Protein AF-A7VCR4-F1 (afdb_monomer)

Foldseek 3Di:
DVVVPDQWDADPVQFIHRPVPDPGGDNVVVVVVVVVCCVVVVHDPVVVCVVPDDDDDDKDKDFDPAQVCVCPPPVNVVVQVVVQVVCDPPDHDDWDFDPDDDPTGIIID

Structure (mmCIF, N/CA/C/O backbone):
data_AF-A7VCR4-F1
#
_entry.id   AF-A7VCR4-F1
#
loop_
_atom_site.group_PDB
_atom_site.id
_atom_site.type_symbol
_atom_site.label_atom_id
_atom_site.label_alt_id
_atom_site.label_comp_id
_atom_site.label_asym_id
_atom_site.label_entity_id
_atom_site.label_seq_id
_atom_site.pdbx_PDB_ins_code
_atom_site.Cartn_x
_atom_site.Cartn_y
_atom_site.Cartn_z
_atom_site.occupancy
_atom_site.B_iso_or_equiv
_atom_site.auth_seq_id
_atom_site.auth_comp_id
_atom_site.auth_asym_id
_atom_site.auth_atom_id
_atom_site.pdbx_PDB_model_num
ATOM 1 N N . MET A 1 1 ? -1.008 14.694 0.553 1.00 93.12 1 MET A N 1
ATOM 2 C CA . MET A 1 1 ? -2.037 14.969 1.586 1.00 93.12 1 MET A CA 1
ATOM 3 C C . MET A 1 1 ? -2.283 16.463 1.783 1.00 93.12 1 MET A C 1
ATOM 5 O O . MET A 1 1 ? -3.400 16.885 1.526 1.00 93.12 1 MET A O 1
ATOM 9 N N . VAL A 1 2 ? -1.268 17.260 2.155 1.00 93.69 2 VAL A N 1
ATOM 10 C CA . VAL A 1 2 ? -1.393 18.709 2.460 1.00 93.69 2 VAL A CA 1
ATOM 11 C C . VAL A 1 2 ? -2.112 19.506 1.368 1.00 93.69 2 VAL A C 1
ATOM 13 O O . VAL A 1 2 ? -3.109 20.156 1.659 1.00 93.69 2 VAL A O 1
ATOM 16 N N . LYS A 1 3 ? -1.674 19.382 0.106 1.00 96.19 3 LYS A N 1
ATOM 17 C CA . LYS A 1 3 ? -2.275 20.084 -1.047 1.00 96.19 3 LYS A CA 1
ATOM 18 C C . LYS A 1 3 ? -3.795 19.886 -1.166 1.00 96.19 3 LYS A C 1
ATOM 20 O O . LYS A 1 3 ? -4.487 20.786 -1.616 1.00 96.19 3 LYS A O 1
ATOM 25 N N . ASN A 1 4 ? -4.296 18.724 -0.748 1.00 94.94 4 ASN A N 1
ATOM 26 C CA . ASN A 1 4 ? -5.702 18.342 -0.882 1.00 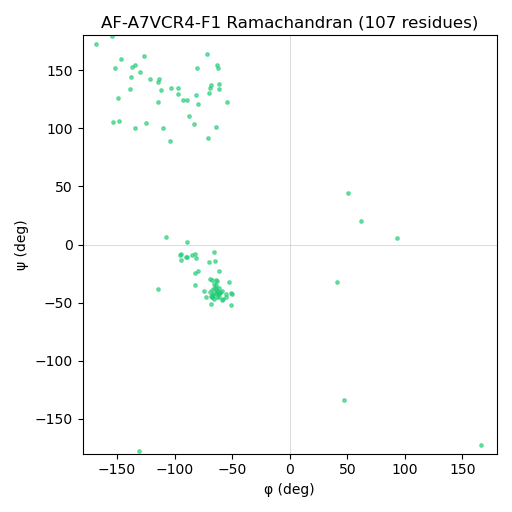94.94 4 ASN A CA 1
ATOM 27 C C . ASN A 1 4 ? -6.449 18.360 0.467 1.00 94.94 4 ASN A C 1
ATOM 29 O O . ASN A 1 4 ? -7.574 17.878 0.542 1.00 94.94 4 ASN A O 1
ATOM 33 N N . GLY A 1 5 ? -5.818 18.827 1.553 1.00 94.25 5 GLY A N 1
ATOM 34 C CA . GLY A 1 5 ? -6.416 18.819 2.894 1.00 94.25 5 GLY A CA 1
ATOM 35 C C . GLY A 1 5 ? -6.749 17.423 3.448 1.00 94.25 5 GLY A C 1
ATOM 36 O O . GLY A 1 5 ? -7.578 17.304 4.350 1.00 94.25 5 GLY A O 1
ATOM 37 N N . CYS A 1 6 ? -6.138 16.352 2.925 1.00 95.44 6 CYS A N 1
ATOM 38 C CA . CYS A 1 6 ? -6.426 14.982 3.362 1.00 95.44 6 CYS A CA 1
ATOM 39 C C . CYS A 1 6 ? -5.907 14.724 4.785 1.00 95.44 6 CYS A C 1
ATOM 41 O O . CYS A 1 6 ? -4.756 15.041 5.098 1.00 95.44 6 CYS A O 1
ATOM 43 N N . ARG A 1 7 ? -6.746 14.089 5.616 1.00 94.81 7 ARG A N 1
ATOM 44 C CA . ARG A 1 7 ? -6.478 13.816 7.043 1.00 94.81 7 ARG A CA 1
ATOM 45 C C . ARG A 1 7 ? -5.888 12.438 7.350 1.00 94.81 7 ARG A C 1
ATOM 47 O O . ARG A 1 7 ? -5.421 12.214 8.462 1.00 94.81 7 ARG A O 1
ATOM 54 N N . ILE A 1 8 ? -5.922 11.537 6.374 1.00 96.12 8 ILE A N 1
ATOM 55 C CA . ILE A 1 8 ? -5.369 10.184 6.444 1.00 96.12 8 ILE A CA 1
ATOM 56 C C . ILE A 1 8 ? -4.662 9.866 5.126 1.00 96.12 8 ILE A C 1
ATOM 58 O O . ILE A 1 8 ? -5.100 10.312 4.062 1.00 96.12 8 ILE A O 1
ATOM 62 N N . GLY A 1 9 ? -3.562 9.132 5.199 1.00 96.12 9 GLY A N 1
ATOM 63 C CA . GLY A 1 9 ? -2.848 8.595 4.048 1.00 96.12 9 GLY A CA 1
ATOM 64 C C . GLY A 1 9 ? -1.811 7.582 4.501 1.00 96.12 9 GLY A C 1
ATOM 65 O O . GLY A 1 9 ? -1.589 7.422 5.699 1.00 96.12 9 GLY A O 1
ATOM 66 N N . GLY A 1 10 ? -1.192 6.889 3.556 1.00 94.62 10 GLY A N 1
ATOM 67 C CA . GLY A 1 10 ? -0.136 5.948 3.882 1.00 94.62 10 GLY A CA 1
ATOM 68 C C . GLY A 1 10 ? 0.219 5.011 2.744 1.00 94.62 10 GLY A C 1
ATOM 69 O O . GLY A 1 10 ? -0.259 5.169 1.618 1.00 94.62 10 GLY A O 1
ATOM 70 N N . GLU A 1 11 ? 1.061 4.039 3.069 1.00 92.81 11 GLU A N 1
ATOM 71 C CA . GLU A 1 11 ? 1.643 3.080 2.135 1.00 92.81 11 GLU A CA 1
ATOM 72 C C . GLU A 1 11 ? 1.400 1.630 2.581 1.00 92.81 11 GLU A C 1
ATOM 74 O O . GLU A 1 11 ? 1.116 1.354 3.747 1.00 92.81 11 GLU A O 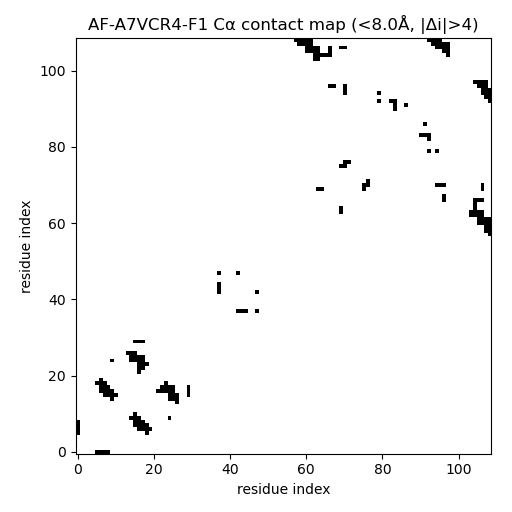1
ATOM 79 N N . GLN A 1 12 ? 1.561 0.678 1.654 1.00 87.94 12 GLN A N 1
ATOM 80 C CA . GLN A 1 12 ? 1.389 -0.759 1.921 1.00 87.94 12 GLN A CA 1
ATOM 81 C C . GLN A 1 12 ? 2.367 -1.300 2.983 1.00 87.94 12 GLN A C 1
ATOM 83 O O . GLN A 1 12 ? 2.083 -2.309 3.620 1.00 87.94 12 GLN A O 1
ATOM 88 N N . SER A 1 13 ? 3.497 -0.620 3.198 1.00 88.38 13 SER A N 1
ATOM 89 C CA . SER A 1 13 ? 4.486 -0.931 4.239 1.00 88.38 13 SER A CA 1
ATOM 90 C C . SER A 1 13 ? 3.955 -0.758 5.668 1.00 88.38 13 SER A C 1
ATOM 92 O O . SER A 1 13 ? 4.595 -1.223 6.606 1.00 88.38 13 SER A O 1
ATOM 94 N N . GLY A 1 14 ? 2.812 -0.086 5.847 1.00 90.75 14 GLY A N 1
ATOM 95 C CA . GLY A 1 14 ? 2.289 0.294 7.160 1.00 90.75 14 GLY A CA 1
ATOM 96 C C . GLY A 1 14 ? 2.709 1.697 7.612 1.00 90.75 14 GLY A C 1
ATOM 97 O O . GLY A 1 14 ? 2.372 2.096 8.723 1.00 90.75 14 GLY A O 1
ATOM 98 N N . HIS A 1 15 ? 3.392 2.466 6.757 1.00 94.81 15 HIS A N 1
ATOM 99 C CA . HIS A 1 15 ? 3.664 3.888 6.979 1.00 94.81 15 HIS A CA 1
ATOM 100 C C . HIS A 1 15 ? 2.360 4.686 6.823 1.00 94.81 15 HIS A C 1
ATOM 102 O O . HIS A 1 15 ? 1.975 5.047 5.709 1.00 94.81 15 HIS A O 1
ATOM 108 N N . ILE A 1 16 ? 1.634 4.895 7.925 1.00 97.38 16 ILE A N 1
ATOM 109 C CA . ILE A 1 16 ? 0.324 5.562 7.951 1.00 97.38 16 ILE A CA 1
ATOM 110 C C . ILE A 1 16 ? 0.428 6.907 8.672 1.00 97.38 16 ILE A C 1
ATOM 112 O O . ILE A 1 16 ? 0.955 7.005 9.778 1.00 97.38 16 ILE A O 1
ATOM 116 N N . ILE A 1 17 ? -0.139 7.942 8.055 1.00 97.19 17 ILE A N 1
ATOM 117 C CA . ILE A 1 17 ? -0.142 9.318 8.548 1.00 97.19 17 ILE A CA 1
ATOM 118 C C . ILE A 1 17 ? -1.573 9.723 8.887 1.00 97.19 17 ILE A C 1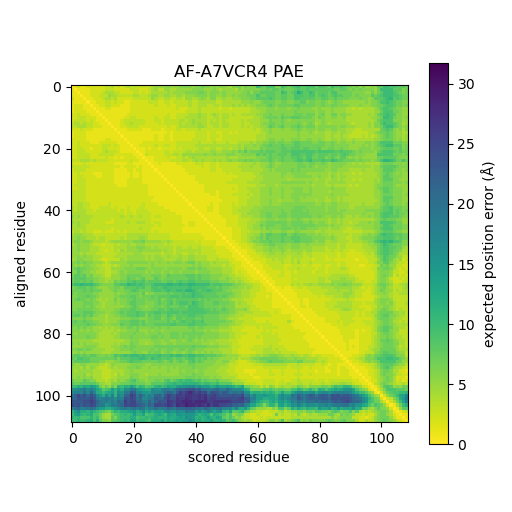
ATOM 120 O O . ILE A 1 17 ? -2.447 9.768 8.016 1.00 97.19 17 ILE A O 1
ATOM 124 N N . PHE A 1 18 ? -1.791 10.124 10.136 1.00 96.81 18 PHE A N 1
ATOM 125 C CA . PHE A 1 18 ? -2.995 10.840 10.550 1.00 96.81 18 PHE A CA 1
ATOM 126 C C . PHE A 1 18 ? -2.657 12.320 10.740 1.00 96.81 18 PHE A C 1
ATOM 128 O O . PHE A 1 18 ? -2.335 12.755 11.847 1.00 96.81 18 PHE A O 1
ATOM 135 N N . SER A 1 19 ? -2.768 13.117 9.672 1.00 95.25 19 SER A N 1
ATOM 136 C CA . SER A 1 19 ? -2.274 14.509 9.636 1.00 95.25 19 SER A CA 1
ATOM 137 C C . SER A 1 19 ? -2.999 15.479 10.574 1.00 95.25 19 SER A C 1
ATOM 139 O O . SER A 1 19 ? -2.586 16.624 10.729 1.00 95.25 19 SER A O 1
ATOM 141 N N . LYS A 1 20 ? -4.074 15.027 11.233 1.00 94.12 20 LYS A N 1
ATOM 142 C CA . LYS A 1 20 ? -4.697 15.744 12.353 1.00 94.12 20 LYS A CA 1
ATOM 143 C C . LYS A 1 20 ? -3.812 15.760 13.609 1.00 94.12 20 LYS A C 1
ATOM 145 O O . LYS A 1 20 ? -3.950 16.676 14.412 1.00 94.12 20 LYS A O 1
ATOM 150 N N . TYR A 1 21 ? -2.981 14.740 13.808 1.00 95.50 21 TYR A N 1
ATOM 151 C CA . TYR A 1 21 ? -2.255 14.506 15.060 1.00 95.50 21 TYR A CA 1
ATOM 152 C C . TYR A 1 21 ? -0.741 14.638 14.897 1.00 95.50 21 TYR A C 1
ATOM 154 O O . TYR A 1 21 ? -0.081 15.160 15.787 1.00 95.50 21 TYR A O 1
ATOM 162 N N . VAL A 1 22 ? -0.205 14.175 13.768 1.00 94.12 22 VAL A N 1
ATOM 163 C CA . VAL A 1 22 ? 1.237 14.099 13.502 1.00 94.12 22 VAL A CA 1
ATOM 164 C C . VAL A 1 22 ? 1.540 14.563 12.080 1.00 94.12 22 VAL A C 1
ATOM 166 O O . VAL A 1 22 ? 0.696 14.466 11.191 1.00 94.12 22 VAL A O 1
ATOM 169 N N . THR A 1 23 ? 2.742 15.086 11.853 1.00 93.44 23 THR A N 1
ATOM 170 C CA . THR A 1 23 ? 3.188 15.562 10.530 1.00 93.44 23 THR A CA 1
ATOM 171 C C . THR A 1 23 ? 3.886 14.483 9.694 1.00 93.44 23 THR A C 1
ATOM 173 O O . THR A 1 23 ? 4.085 14.691 8.499 1.00 93.44 23 THR A O 1
ATOM 176 N N . THR A 1 24 ? 4.214 13.339 10.300 1.00 94.31 24 THR A N 1
ATOM 177 C CA . THR A 1 24 ? 4.819 12.145 9.681 1.00 94.31 24 THR A CA 1
ATOM 178 C C . THR A 1 24 ? 4.044 10.894 10.101 1.00 94.31 24 THR A C 1
ATOM 180 O O . THR A 1 24 ? 3.017 11.008 10.775 1.00 94.31 24 THR A O 1
ATOM 183 N N . ASP A 1 25 ? 4.477 9.711 9.678 1.00 94.31 25 ASP A N 1
ATOM 184 C CA . ASP A 1 25 ? 3.917 8.461 10.169 1.00 94.31 25 ASP A CA 1
ATOM 185 C C . ASP A 1 25 ? 4.118 8.266 11.669 1.00 94.31 25 ASP A C 1
ATOM 187 O O . ASP A 1 25 ? 5.073 8.743 12.277 1.00 94.31 25 ASP A O 1
ATOM 191 N N . ASP A 1 26 ? 3.193 7.525 12.261 1.00 96.62 26 ASP A N 1
ATOM 192 C CA . ASP A 1 26 ? 3.309 7.086 13.642 1.00 96.62 26 ASP A CA 1
ATOM 193 C C . ASP A 1 26 ? 2.614 5.729 13.779 1.00 96.62 26 ASP A C 1
ATOM 195 O O . ASP A 1 26 ? 1.382 5.613 13.738 1.00 96.62 26 ASP A O 1
ATOM 199 N N . GLY A 1 27 ? 3.423 4.676 13.909 1.00 96.25 27 GLY A N 1
ATOM 200 C CA . GLY A 1 27 ? 2.932 3.308 14.057 1.00 96.25 27 GLY A CA 1
ATOM 201 C C . GLY A 1 27 ? 2.164 3.087 15.362 1.00 96.25 27 GLY A C 1
ATOM 202 O O . GLY A 1 27 ? 1.170 2.355 15.370 1.00 96.25 27 GLY A O 1
ATOM 203 N N . ILE A 1 28 ? 2.554 3.763 16.450 1.00 97.25 28 ILE A N 1
ATOM 204 C CA . ILE A 1 28 ? 1.868 3.657 17.744 1.00 97.25 28 ILE A CA 1
ATOM 205 C C . ILE A 1 28 ? 0.491 4.302 17.623 1.00 97.25 28 ILE A C 1
ATOM 207 O O . ILE A 1 28 ? -0.516 3.647 17.894 1.00 97.25 28 ILE A O 1
ATOM 211 N N . LEU A 1 29 ? 0.413 5.535 17.124 1.00 97.19 29 LEU A N 1
ATOM 212 C CA . LEU A 1 29 ? -0.862 6.201 16.862 1.00 9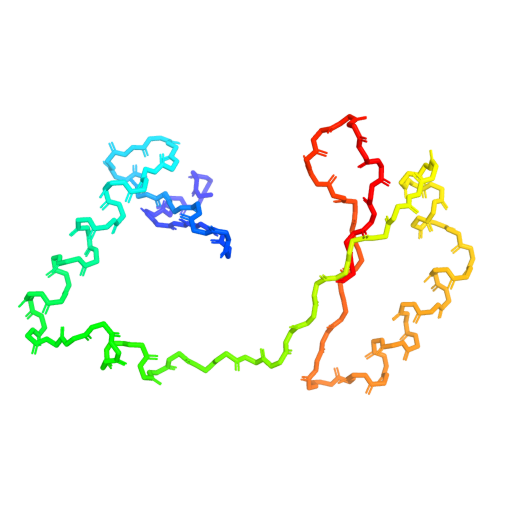7.19 29 LEU A CA 1
ATOM 213 C C . LEU A 1 29 ? -1.757 5.369 15.937 1.00 97.19 29 LEU A C 1
ATOM 215 O O . LEU A 1 29 ? -2.953 5.239 16.194 1.00 97.19 29 LEU A O 1
ATOM 219 N N . THR A 1 30 ? -1.189 4.783 14.884 1.00 97.25 30 THR A N 1
ATOM 220 C CA . THR A 1 30 ? -1.930 3.933 13.945 1.00 97.25 30 THR A CA 1
ATOM 221 C C . THR A 1 30 ? -2.526 2.714 14.642 1.00 97.25 30 THR A C 1
ATOM 223 O O . THR A 1 30 ? -3.712 2.427 14.464 1.00 97.25 30 THR A O 1
ATOM 226 N N . SER A 1 31 ? -1.751 2.039 15.494 1.00 96.81 31 SER A N 1
ATOM 227 C CA . SER A 1 31 ? -2.250 0.905 16.278 1.00 96.81 31 SER A CA 1
ATOM 228 C C . SER A 1 31 ? -3.368 1.313 17.244 1.00 96.81 31 SER A C 1
ATOM 230 O O . SER A 1 31 ? -4.405 0.651 17.288 1.00 96.81 31 SER A O 1
ATOM 232 N N . LEU A 1 32 ? -3.227 2.452 17.933 1.00 97.31 32 LEU A N 1
ATOM 233 C CA . LEU A 1 32 ? -4.263 2.993 18.815 1.00 97.31 32 LEU A CA 1
ATOM 234 C C . LEU A 1 32 ? -5.545 3.330 18.045 1.00 97.31 32 LEU A C 1
ATOM 236 O O . LEU A 1 32 ? -6.640 3.004 18.501 1.00 97.31 32 LEU A O 1
ATOM 240 N N . LYS A 1 33 ? -5.428 3.927 16.852 1.00 96.62 33 LYS A N 1
ATOM 241 C CA . LYS A 1 33 ? -6.577 4.224 15.982 1.00 96.62 33 LYS A CA 1
ATOM 242 C C . LYS A 1 33 ? -7.284 2.956 15.512 1.00 96.62 33 LYS A C 1
ATOM 244 O O . LYS A 1 33 ? -8.511 2.934 15.445 1.00 96.62 33 LYS A O 1
ATOM 249 N N . MET A 1 34 ? -6.538 1.890 15.232 1.00 96.44 34 MET A N 1
ATOM 250 C CA . MET A 1 34 ? -7.127 0.600 14.879 1.00 96.44 34 MET A CA 1
ATOM 251 C C . MET A 1 34 ? -7.871 -0.025 16.069 1.00 96.44 34 MET A C 1
ATOM 253 O O . MET A 1 34 ? -9.015 -0.458 15.918 1.00 96.44 34 MET A O 1
ATOM 257 N N . MET A 1 35 ? -7.270 -0.006 17.266 1.00 97.69 35 MET A N 1
ATOM 258 C CA . MET A 1 35 ? -7.909 -0.487 18.500 1.00 97.69 35 MET A CA 1
ATOM 259 C C . MET A 1 35 ? -9.181 0.302 18.834 1.00 97.69 35 MET A C 1
ATOM 261 O O . MET A 1 35 ? -10.192 -0.295 19.199 1.00 97.69 35 MET A O 1
ATOM 265 N N . GLU A 1 36 ? -9.165 1.625 18.654 1.00 97.81 36 GLU A N 1
ATOM 266 C CA . GLU A 1 36 ? -10.337 2.491 18.821 1.00 97.81 36 GLU A CA 1
ATOM 267 C C . GLU A 1 36 ? -11.507 2.023 17.937 1.00 97.81 36 GLU A C 1
ATOM 269 O O . GLU A 1 36 ? -12.631 1.879 18.420 1.00 97.81 36 GLU A O 1
ATOM 274 N N . VAL A 1 37 ? -11.247 1.699 16.663 1.00 97.62 37 VAL A N 1
ATOM 275 C CA . VAL A 1 37 ? -12.272 1.177 15.742 1.00 97.62 37 VAL A CA 1
ATOM 276 C C . VAL A 1 37 ? -12.756 -0.212 16.161 1.00 97.62 37 VAL A C 1
ATOM 278 O O . VAL A 1 37 ? -13.965 -0.450 16.157 1.00 97.62 37 VAL A O 1
ATOM 281 N N . MET A 1 38 ? -11.851 -1.118 16.546 1.00 98.38 38 MET A N 1
ATOM 282 C CA . MET A 1 38 ? -12.213 -2.461 17.026 1.00 98.38 38 MET A CA 1
ATOM 283 C C . MET A 1 38 ? -13.150 -2.394 18.237 1.00 98.38 38 MET A C 1
ATOM 285 O O . MET A 1 38 ? -14.197 -3.046 18.242 1.00 98.38 38 MET A O 1
ATOM 289 N N . LEU A 1 39 ? -12.830 -1.548 19.221 1.00 98.19 39 LEU A N 1
ATOM 290 C CA . LEU A 1 39 ? -13.651 -1.334 20.415 1.00 98.19 39 LEU A CA 1
ATOM 291 C C . LEU A 1 39 ? -14.998 -0.686 20.074 1.00 98.19 39 LEU A C 1
ATOM 293 O O . LEU A 1 39 ? -16.042 -1.179 20.502 1.00 98.19 39 LEU A O 1
ATOM 297 N N . ALA A 1 40 ? -15.001 0.373 19.259 1.00 98.44 40 ALA A N 1
ATOM 298 C CA . ALA A 1 40 ? -16.223 1.082 18.877 1.00 98.44 40 ALA A CA 1
ATOM 299 C C . ALA A 1 40 ? -17.188 0.202 18.065 1.00 98.44 40 ALA A C 1
ATOM 301 O O . ALA A 1 40 ? -18.407 0.324 18.192 1.00 98.44 40 ALA A O 1
ATOM 302 N N . LYS A 1 41 ? -16.652 -0.688 17.222 1.00 97.75 41 LYS A N 1
ATOM 303 C CA . LYS A 1 41 ? -17.441 -1.615 16.400 1.00 97.75 41 LYS A CA 1
ATOM 304 C C . LYS A 1 41 ? -17.739 -2.938 17.098 1.00 97.75 41 LYS A C 1
ATOM 306 O O . LYS A 1 41 ? -18.571 -3.679 16.582 1.00 97.75 41 LYS A O 1
ATOM 311 N N . LYS A 1 42 ? -17.094 -3.217 18.238 1.00 98.06 42 LYS A N 1
ATOM 312 C CA . LYS A 1 42 ? -17.130 -4.508 18.945 1.00 98.06 42 LYS A CA 1
AT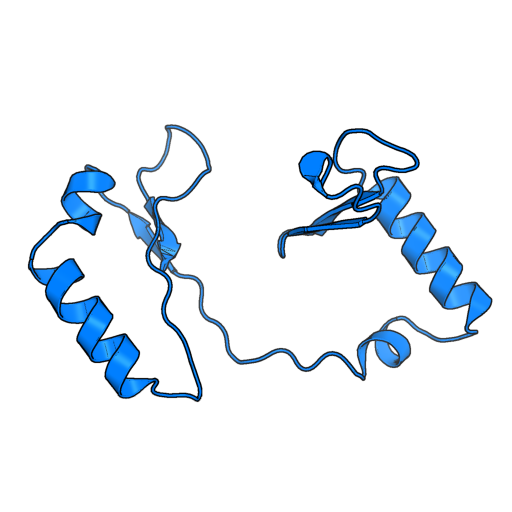OM 313 C C . LYS A 1 42 ? -16.825 -5.679 18.007 1.00 98.06 42 LYS A C 1
ATOM 315 O O . LYS A 1 42 ? -17.534 -6.679 18.008 1.00 98.06 42 LYS A O 1
ATOM 320 N N . LYS A 1 43 ? -15.801 -5.506 17.172 1.00 98.19 43 LYS A N 1
ATOM 321 C CA . LYS A 1 43 ? -15.387 -6.477 16.155 1.00 98.19 43 LYS A CA 1
ATOM 322 C C . LYS A 1 43 ? -13.899 -6.747 16.241 1.00 98.19 43 LYS A C 1
ATOM 324 O O . LYS A 1 43 ? -13.114 -5.856 16.575 1.00 98.19 43 LYS A O 1
ATOM 329 N N . THR A 1 44 ? -13.512 -7.969 15.906 1.00 97.81 44 THR A N 1
ATOM 330 C CA . THR A 1 44 ? -12.105 -8.334 15.762 1.00 97.81 44 THR A CA 1
ATOM 331 C C . THR A 1 44 ? -11.515 -7.702 14.498 1.00 97.81 44 THR A C 1
ATOM 333 O O . THR A 1 44 ? -12.228 -7.272 13.587 1.00 97.81 44 THR A O 1
ATOM 336 N N . MET A 1 45 ? -10.184 -7.670 14.410 1.00 96.00 45 MET A N 1
ATOM 337 C CA . MET A 1 45 ? -9.506 -7.175 13.211 1.00 96.00 45 MET A CA 1
ATOM 338 C C . MET A 1 45 ? -9.854 -8.011 11.969 1.00 96.00 45 MET A C 1
ATOM 340 O O . MET A 1 45 ? -10.033 -7.452 10.889 1.00 96.00 45 MET A O 1
ATOM 344 N N . SER A 1 46 ? -10.002 -9.333 12.116 1.00 96.44 46 SER A N 1
ATOM 345 C CA . SER A 1 46 ? -10.355 -10.216 11.000 1.00 96.44 46 SER A CA 1
ATOM 346 C C . SER A 1 46 ? -11.744 -9.908 10.444 1.00 96.44 46 SER A C 1
ATOM 348 O O . SER A 1 46 ? -11.909 -9.875 9.230 1.00 96.44 46 SER A O 1
ATOM 350 N N . GLU A 1 47 ? -12.718 -9.596 11.302 1.00 97.12 47 GLU A N 1
ATOM 351 C CA . GLU A 1 47 ? -14.064 -9.192 10.881 1.00 97.12 47 GLU A CA 1
ATOM 352 C C . GLU A 1 47 ? -14.077 -7.828 10.181 1.00 97.12 47 GLU A C 1
ATOM 354 O O . GLU A 1 47 ? -14.810 -7.632 9.211 1.00 97.12 47 GLU A O 1
ATOM 359 N N . LEU A 1 48 ? -13.275 -6.873 10.665 1.00 97.00 48 LEU A N 1
ATOM 360 C CA . LEU A 1 48 ? -13.146 -5.554 10.040 1.00 97.00 48 LEU A CA 1
ATOM 361 C C . LEU A 1 48 ? -12.461 -5.626 8.671 1.00 97.00 48 LEU A C 1
ATOM 363 O O . LEU A 1 48 ? -12.769 -4.814 7.800 1.00 97.00 48 LEU A O 1
ATOM 367 N N . ALA A 1 49 ? -11.566 -6.594 8.476 1.00 95.31 49 ALA A N 1
ATOM 368 C CA . ALA A 1 49 ? -10.842 -6.797 7.229 1.00 95.31 49 ALA A CA 1
ATOM 369 C C . ALA A 1 49 ? -11.640 -7.566 6.160 1.00 95.31 49 ALA A C 1
ATOM 371 O O . ALA A 1 49 ? -11.227 -7.559 5.008 1.00 95.31 49 ALA A O 1
ATOM 372 N N . VAL A 1 50 ? -12.787 -8.183 6.485 1.00 96.19 50 VAL A N 1
ATOM 373 C CA . VAL A 1 50 ? -13.594 -8.974 5.524 1.00 96.19 50 VAL A CA 1
ATOM 374 C C . VAL A 1 50 ? -13.897 -8.241 4.205 1.00 96.19 50 VAL A C 1
ATOM 376 O O . VAL A 1 50 ? -13.785 -8.867 3.152 1.00 96.19 50 VAL A O 1
ATOM 379 N N . PRO A 1 51 ? -14.258 -6.940 4.193 1.00 95.44 51 PRO A N 1
ATOM 380 C CA . PRO A 1 51 ? -14.535 -6.234 2.940 1.00 95.44 51 PRO A CA 1
ATOM 381 C C . PRO A 1 51 ? -13.289 -5.986 2.075 1.00 95.44 51 PRO A C 1
ATOM 383 O O . PRO A 1 51 ? -13.419 -5.622 0.906 1.00 95.44 51 PRO A O 1
ATOM 386 N N . LEU A 1 52 ? -12.082 -6.135 2.633 1.00 93.62 52 LEU A N 1
ATOM 387 C CA . LEU A 1 52 ? -10.825 -5.911 1.930 1.00 93.62 52 LEU A CA 1
ATOM 388 C C . LEU A 1 52 ? -10.441 -7.159 1.128 1.00 93.62 52 LEU A C 1
ATOM 390 O O . LEU A 1 52 ? -9.918 -8.134 1.661 1.00 93.62 52 LEU A O 1
ATOM 394 N N . LYS A 1 53 ? -10.646 -7.103 -0.188 1.00 93.25 53 LYS A N 1
ATOM 395 C CA . LYS A 1 53 ? -10.155 -8.129 -1.111 1.00 93.25 53 LYS A CA 1
ATOM 396 C C . LYS A 1 53 ? -8.726 -7.804 -1.546 1.00 93.25 53 LYS A C 1
ATOM 398 O O . LYS A 1 53 ? -8.509 -6.860 -2.304 1.00 93.25 53 LYS A O 1
ATOM 403 N N . ILE A 1 54 ? -7.762 -8.600 -1.088 1.00 91.75 54 ILE A N 1
ATOM 404 C CA . ILE A 1 54 ? -6.378 -8.536 -1.572 1.00 91.75 54 ILE A CA 1
ATOM 405 C C . ILE A 1 54 ? -6.298 -9.274 -2.910 1.00 91.75 54 ILE A C 1
ATOM 407 O O . ILE A 1 54 ? -6.635 -10.455 -2.994 1.00 91.75 54 ILE A O 1
ATOM 411 N N . TYR A 1 55 ? -5.879 -8.573 -3.959 1.00 92.62 55 TYR A N 1
ATOM 412 C CA . TYR A 1 55 ? -5.611 -9.186 -5.258 1.00 92.62 55 TYR A CA 1
ATOM 413 C C . TYR A 1 55 ? -4.223 -9.838 -5.261 1.00 92.62 55 TYR A C 1
ATOM 415 O O . TYR A 1 55 ? -3.339 -9.364 -4.542 1.00 92.62 55 TYR A O 1
ATOM 423 N N . PRO A 1 56 ? -4.004 -10.895 -6.064 1.00 92.81 56 PRO A N 1
ATOM 424 C CA . PRO A 1 56 ? -2.668 -11.438 -6.268 1.00 92.81 56 PRO A CA 1
ATOM 425 C C . PRO A 1 56 ? -1.713 -10.334 -6.732 1.00 92.81 56 PRO A C 1
ATOM 427 O O . PRO A 1 56 ? -1.965 -9.665 -7.732 1.00 92.81 56 PRO A O 1
ATOM 430 N N . GLN A 1 57 ? -0.633 -10.131 -5.984 1.00 93.31 57 GLN A N 1
ATOM 431 C CA . GLN A 1 57 ? 0.390 -9.137 -6.278 1.00 93.31 57 GLN A CA 1
ATOM 432 C C . GLN A 1 57 ? 1.757 -9.754 -6.004 1.00 93.31 57 GLN A C 1
ATOM 434 O O . GLN A 1 57 ? 1.971 -10.361 -4.955 1.00 93.31 57 GLN A O 1
ATOM 439 N N . VAL A 1 58 ? 2.678 -9.557 -6.940 1.00 92.50 58 VAL A N 1
ATOM 440 C CA . VAL A 1 58 ? 4.098 -9.865 -6.779 1.00 92.50 58 VAL A CA 1
ATOM 441 C C . VAL A 1 58 ? 4.849 -8.538 -6.818 1.00 92.50 58 VAL A C 1
ATOM 443 O O . VAL A 1 58 ? 4.471 -7.647 -7.574 1.00 92.50 58 VAL A O 1
ATOM 446 N N . LEU A 1 59 ? 5.854 -8.392 -5.957 1.00 90.75 59 LEU A N 1
ATOM 447 C CA . LEU A 1 59 ? 6.765 -7.252 -5.948 1.00 90.75 59 LEU A CA 1
ATOM 448 C C . LEU A 1 59 ? 8.184 -7.800 -6.043 1.00 90.75 59 LEU A C 1
ATOM 450 O O . LEU A 1 59 ? 8.711 -8.304 -5.050 1.00 90.75 59 LEU A O 1
ATOM 454 N N . GLU A 1 60 ? 8.793 -7.682 -7.218 1.00 90.56 60 GLU A N 1
ATOM 455 C CA . GLU A 1 60 ? 10.165 -8.143 -7.439 1.00 90.56 60 GLU A CA 1
ATOM 456 C C . GLU A 1 60 ? 11.133 -6.968 -7.449 1.00 90.56 60 GLU A C 1
ATOM 458 O O . GLU A 1 60 ? 10.899 -5.942 -8.087 1.00 90.56 60 GLU A O 1
ATOM 463 N N . ASN A 1 61 ? 12.253 -7.123 -6.745 1.00 89.00 61 ASN A N 1
ATOM 464 C CA . ASN A 1 61 ? 13.292 -6.104 -6.676 1.00 89.00 61 ASN A CA 1
ATOM 465 C C . ASN A 1 61 ? 14.540 -6.569 -7.426 1.00 89.00 61 ASN A C 1
ATOM 467 O O . ASN A 1 61 ? 15.361 -7.310 -6.884 1.00 89.00 61 ASN A O 1
ATOM 471 N N . VAL A 1 62 ? 14.711 -6.082 -8.651 1.00 88.81 62 VAL A N 1
ATOM 472 C CA . VAL A 1 62 ? 15.805 -6.476 -9.544 1.00 88.81 62 VAL A CA 1
ATOM 473 C C . VAL A 1 62 ? 17.015 -5.580 -9.315 1.00 88.81 62 VAL A C 1
ATOM 475 O O . VAL A 1 62 ? 16.908 -4.359 -9.429 1.00 88.81 62 VAL A O 1
ATOM 478 N N . LEU A 1 63 ? 18.173 -6.172 -9.008 1.00 89.62 63 LEU A N 1
ATOM 479 C CA . LEU A 1 63 ? 19.438 -5.445 -8.897 1.00 89.62 63 LEU A CA 1
ATOM 480 C C . LEU A 1 63 ? 19.903 -4.976 -10.284 1.00 89.62 63 LEU A C 1
ATOM 482 O O . LEU A 1 63 ? 19.966 -5.764 -11.224 1.00 89.62 63 LEU A O 1
ATOM 486 N N . VAL A 1 64 ? 20.262 -3.702 -10.403 1.00 88.94 64 VAL A N 1
ATOM 487 C CA . VAL A 1 64 ? 20.726 -3.077 -11.645 1.00 88.94 64 VAL A CA 1
ATOM 488 C C . VAL A 1 64 ? 21.967 -2.230 -11.386 1.00 88.94 64 VAL A C 1
ATOM 490 O O . VAL A 1 64 ? 22.188 -1.750 -10.281 1.00 88.94 64 VAL A O 1
ATOM 493 N N . THR A 1 65 ? 22.799 -2.016 -12.399 1.00 88.38 65 THR A N 1
ATOM 494 C CA . THR A 1 65 ? 23.992 -1.158 -12.282 1.00 88.38 65 THR A CA 1
ATOM 495 C C . THR A 1 65 ? 23.670 0.322 -12.442 1.00 88.38 65 THR A C 1
ATOM 497 O O . THR A 1 65 ? 24.393 1.157 -11.905 1.00 88.38 65 THR A O 1
ATOM 500 N N . ASP A 1 66 ? 22.583 0.661 -13.133 1.00 89.75 66 ASP A N 1
ATOM 501 C CA . ASP A 1 66 ? 22.030 2.007 -13.259 1.00 89.75 66 ASP A CA 1
ATOM 502 C C . ASP A 1 66 ? 20.508 1.927 -13.432 1.00 89.75 66 ASP A C 1
ATOM 504 O O . ASP A 1 66 ? 20.016 1.204 -14.297 1.00 89.75 66 ASP A O 1
ATOM 508 N N . LYS A 1 67 ? 19.757 2.642 -12.584 1.00 87.69 67 LYS A N 1
ATOM 509 C CA . LYS A 1 67 ? 18.291 2.542 -12.551 1.00 87.69 67 LYS A CA 1
ATOM 510 C C . LYS A 1 67 ? 17.653 3.103 -13.822 1.00 87.69 67 LYS A C 1
ATOM 512 O O . LYS A 1 67 ? 16.804 2.441 -14.414 1.00 87.69 67 LYS A O 1
ATOM 517 N N . LYS A 1 68 ? 18.107 4.277 -14.273 1.00 88.06 68 LYS A N 1
ATOM 518 C CA . LYS A 1 68 ? 17.570 4.946 -15.464 1.00 88.06 68 LYS A CA 1
ATOM 519 C C . LYS A 1 68 ? 17.923 4.180 -16.725 1.00 88.06 68 LYS A C 1
ATOM 521 O O . LYS A 1 68 ? 17.061 3.987 -17.576 1.00 88.06 68 LYS A O 1
ATOM 526 N N . ALA A 1 69 ? 19.170 3.732 -16.847 1.00 91.25 69 ALA A N 1
ATOM 527 C CA . ALA A 1 69 ? 19.597 2.961 -18.005 1.00 91.25 69 ALA A CA 1
ATOM 528 C C . ALA A 1 69 ? 18.844 1.628 -18.088 1.00 91.25 69 ALA A C 1
ATOM 530 O O . ALA A 1 69 ? 18.390 1.264 -19.166 1.00 91.25 69 ALA A O 1
ATOM 531 N N . ALA A 1 70 ? 18.651 0.934 -16.961 1.00 90.56 70 ALA A N 1
ATOM 532 C CA . ALA A 1 70 ? 17.899 -0.316 -16.935 1.00 90.56 70 ALA A CA 1
ATOM 533 C C . ALA A 1 70 ? 16.411 -0.113 -17.262 1.00 90.56 70 ALA A C 1
ATOM 535 O O . ALA A 1 70 ? 15.855 -0.876 -18.047 1.00 90.56 70 ALA A O 1
ATOM 536 N N . GLN A 1 71 ? 15.775 0.932 -16.723 1.00 89.50 71 GLN A N 1
ATOM 537 C CA . GLN A 1 71 ? 14.374 1.240 -17.025 1.00 89.50 71 GLN A CA 1
ATOM 538 C C . GLN A 1 71 ? 14.179 1.634 -18.496 1.00 89.50 71 GLN A C 1
ATOM 540 O O . GLN A 1 71 ? 13.183 1.251 -19.103 1.00 89.50 71 GLN A O 1
ATOM 545 N N . ASN A 1 72 ? 15.127 2.366 -19.084 1.00 91.88 72 ASN A N 1
ATOM 546 C CA . ASN A 1 72 ? 15.072 2.814 -20.479 1.00 91.88 72 ASN A CA 1
ATOM 547 C C . ASN A 1 72 ? 15.693 1.815 -21.469 1.00 91.88 72 ASN A C 1
ATOM 549 O O . ASN A 1 72 ? 15.753 2.104 -22.664 1.00 91.88 72 ASN A O 1
ATOM 553 N N . ALA A 1 73 ? 16.167 0.657 -21.002 1.00 93.88 73 ALA A N 1
ATOM 554 C CA . ALA A 1 73 ? 16.728 -0.361 -21.875 1.00 93.88 73 ALA A CA 1
ATOM 555 C C . ALA A 1 73 ? 15.653 -0.842 -22.868 1.00 93.88 73 ALA A C 1
ATOM 557 O O . ALA A 1 73 ? 14.520 -1.086 -22.440 1.00 93.88 73 ALA A O 1
ATOM 558 N N . PRO A 1 74 ? 15.984 -1.050 -24.159 1.00 95.38 74 PRO A N 1
ATOM 559 C CA . PRO A 1 74 ? 15.013 -1.499 -25.159 1.00 95.38 74 PRO A CA 1
ATOM 560 C C . PRO A 1 74 ? 14.226 -2.738 -24.721 1.00 95.38 74 PRO A C 1
ATOM 562 O O . PRO A 1 74 ? 13.005 -2.759 -24.816 1.00 95.38 74 PRO A O 1
ATOM 565 N N . ALA A 1 75 ? 14.900 -3.717 -24.106 1.00 93.19 75 ALA A N 1
ATOM 566 C CA . ALA A 1 75 ? 14.255 -4.920 -23.581 1.00 93.19 75 ALA A CA 1
ATOM 567 C C . ALA A 1 75 ? 13.167 -4.621 -22.529 1.00 93.19 75 ALA A C 1
ATOM 569 O O . ALA A 1 75 ? 12.112 -5.251 -22.545 1.00 93.19 75 ALA A O 1
ATOM 570 N N . ALA A 1 76 ? 13.391 -3.652 -21.633 1.00 91.62 76 ALA A N 1
ATOM 571 C CA . ALA A 1 76 ? 12.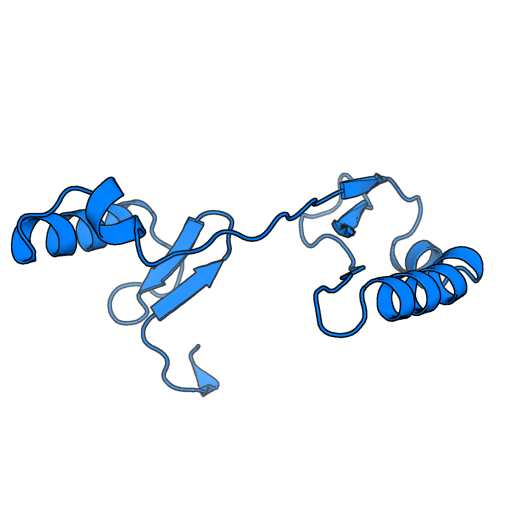404 -3.250 -20.631 1.00 91.62 76 ALA A CA 1
ATOM 572 C C . ALA A 1 76 ? 11.248 -2.467 -21.271 1.00 91.62 76 ALA A C 1
ATOM 574 O O . ALA A 1 76 ? 10.081 -2.754 -21.004 1.00 91.62 76 ALA A O 1
ATOM 575 N N . GLN A 1 77 ? 11.570 -1.521 -22.158 1.00 94.50 77 GLN A N 1
ATOM 576 C CA . GLN A 1 77 ? 10.583 -0.701 -22.868 1.00 94.50 77 GLN A CA 1
ATOM 577 C C . GLN A 1 77 ? 9.682 -1.527 -23.796 1.00 94.50 77 GLN A C 1
ATOM 579 O O . GLN A 1 77 ? 8.517 -1.190 -23.968 1.00 94.50 77 GLN A O 1
ATOM 584 N N . GLU A 1 78 ? 10.181 -2.633 -24.350 1.00 95.81 78 GLU A N 1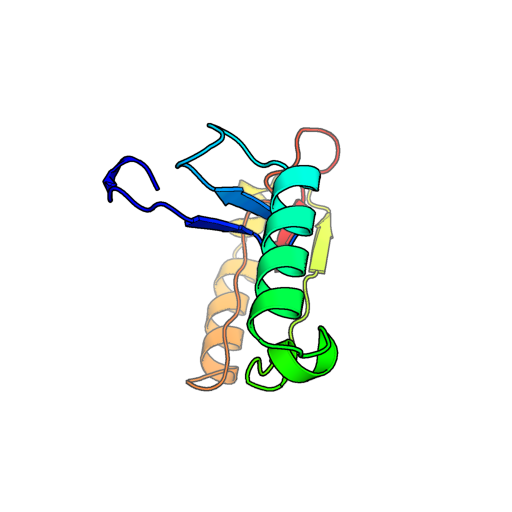
ATOM 585 C CA . GLU A 1 78 ? 9.385 -3.562 -25.155 1.00 95.81 78 GLU A CA 1
ATOM 586 C C . GLU A 1 78 ? 8.575 -4.554 -24.313 1.00 95.81 78 GLU A C 1
ATOM 588 O O . GLU A 1 78 ? 7.474 -4.942 -24.708 1.00 95.81 78 GLU A O 1
ATOM 593 N N . ALA A 1 79 ? 9.105 -5.003 -23.171 1.00 95.12 79 ALA A N 1
ATOM 594 C CA . ALA A 1 79 ? 8.441 -5.998 -22.334 1.00 95.12 79 ALA A CA 1
ATOM 595 C C . ALA A 1 79 ? 7.250 -5.414 -21.560 1.00 95.12 79 ALA A C 1
ATOM 597 O O . ALA A 1 79 ? 6.211 -6.067 -21.463 1.00 95.12 79 ALA A O 1
ATOM 598 N N . VAL A 1 80 ? 7.372 -4.190 -21.031 1.00 95.06 80 VAL A N 1
ATOM 599 C CA . VAL A 1 80 ? 6.325 -3.580 -20.192 1.00 95.06 80 VAL A CA 1
ATOM 600 C C . VAL A 1 80 ? 4.980 -3.452 -20.927 1.00 95.06 80 VAL A C 1
ATOM 602 O O . VAL A 1 80 ? 3.981 -3.903 -20.365 1.00 95.06 80 VAL A O 1
ATOM 605 N N . PRO A 1 81 ? 4.905 -2.934 -22.170 1.00 95.88 81 PRO A N 1
ATOM 606 C CA . PRO A 1 81 ? 3.650 -2.873 -22.916 1.00 95.88 81 PRO A CA 1
ATOM 607 C C . PRO A 1 81 ? 3.068 -4.253 -23.225 1.00 95.88 81 PRO A C 1
ATOM 609 O O . PRO A 1 81 ? 1.865 -4.435 -23.081 1.00 95.88 81 PRO A O 1
ATOM 612 N N . LYS A 1 82 ? 3.906 -5.241 -23.576 1.00 96.69 82 LYS A N 1
ATOM 613 C CA . LYS A 1 82 ? 3.456 -6.619 -23.850 1.00 96.69 82 LYS A CA 1
ATOM 614 C C . LYS A 1 82 ? 2.804 -7.253 -22.621 1.00 96.69 82 LYS A C 1
ATOM 616 O O . LYS A 1 82 ? 1.771 -7.906 -22.732 1.00 96.69 82 LYS A O 1
ATOM 621 N N . VAL A 1 83 ? 3.388 -7.045 -21.438 1.00 95.56 83 VAL A N 1
ATOM 622 C CA . VAL A 1 83 ? 2.803 -7.522 -20.177 1.00 95.56 83 VAL A CA 1
ATOM 623 C C . VAL A 1 83 ? 1.535 -6.742 -19.832 1.00 95.56 83 VAL A C 1
ATOM 625 O O . VAL A 1 83 ? 0.554 -7.346 -19.411 1.00 95.56 83 VAL A O 1
ATOM 628 N N . ALA A 1 84 ? 1.521 -5.422 -20.032 1.00 95.50 84 ALA A N 1
ATOM 629 C CA . ALA A 1 84 ? 0.327 -4.611 -19.808 1.00 95.50 84 ALA A CA 1
ATOM 630 C C . ALA A 1 84 ? -0.844 -5.048 -20.708 1.00 95.50 84 ALA A C 1
ATOM 632 O O . ALA A 1 84 ? -1.966 -5.167 -20.226 1.00 95.50 84 ALA A O 1
ATOM 633 N N . GLU A 1 85 ? -0.582 -5.357 -21.980 1.00 96.88 85 GLU A N 1
ATOM 634 C CA . GLU A 1 85 ? -1.574 -5.891 -22.918 1.00 96.88 85 GLU A CA 1
ATOM 635 C C . GLU A 1 85 ? -2.091 -7.266 -22.474 1.00 96.88 85 GLU A C 1
ATOM 637 O O . GLU A 1 85 ? -3.300 -7.484 -22.440 1.00 96.88 85 GLU A O 1
ATOM 642 N N . ALA A 1 86 ? -1.194 -8.164 -22.051 1.00 96.38 86 ALA A N 1
ATOM 643 C CA . ALA A 1 86 ? -1.569 -9.484 -21.545 1.00 96.38 86 ALA A CA 1
ATOM 644 C C . ALA A 1 86 ? -2.421 -9.424 -20.261 1.00 96.38 86 ALA A C 1
ATOM 646 O O . ALA A 1 86 ? -3.261 -10.295 -20.042 1.00 96.38 86 ALA A O 1
ATOM 647 N N . LEU A 1 87 ? -2.213 -8.408 -19.414 1.00 95.12 87 LEU A N 1
ATOM 648 C CA . LEU A 1 87 ? -3.004 -8.176 -18.199 1.00 95.12 87 LEU A CA 1
ATOM 649 C C . LEU A 1 87 ? -4.356 -7.498 -18.482 1.00 95.12 87 LEU A C 1
ATOM 651 O O . LEU A 1 87 ? -5.289 -7.646 -17.685 1.00 95.12 87 LEU A O 1
ATOM 655 N N . SER A 1 88 ? -4.468 -6.800 -19.616 1.00 95.19 88 SER A N 1
ATOM 656 C CA . SER A 1 88 ? -5.678 -6.118 -20.079 1.00 95.19 88 SER A CA 1
ATOM 657 C C . SER A 1 88 ? -6.335 -5.274 -18.969 1.00 95.19 88 SER A C 1
ATOM 659 O O . SER A 1 88 ? -5.652 -4.536 -18.260 1.00 95.19 88 SER A O 1
ATOM 661 N N . ASP A 1 89 ? -7.653 -5.364 -18.795 1.00 94.81 89 ASP A N 1
ATOM 662 C CA . ASP A 1 89 ? -8.432 -4.650 -17.776 1.00 94.81 89 ASP A CA 1
ATOM 663 C C . ASP A 1 89 ? -8.419 -5.314 -16.385 1.00 94.81 89 ASP A C 1
ATOM 665 O O . ASP A 1 89 ? -8.891 -4.730 -15.407 1.00 94.81 89 ASP A O 1
ATOM 669 N N . THR A 1 90 ? -7.857 -6.520 -16.272 1.00 93.25 90 THR A N 1
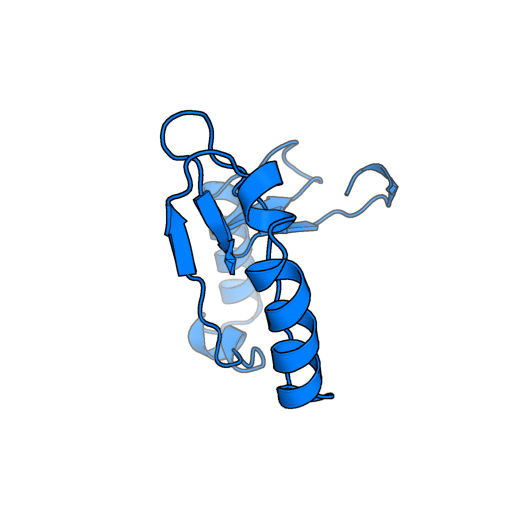ATOM 670 C CA . THR A 1 90 ? -7.876 -7.319 -15.034 1.00 93.25 90 THR A CA 1
ATOM 671 C C . THR A 1 90 ? -6.632 -7.159 -14.163 1.00 93.25 90 THR A C 1
ATOM 673 O O . THR A 1 90 ? -6.617 -7.621 -13.019 1.00 93.25 90 THR A O 1
ATOM 676 N N . GLY A 1 91 ? -5.589 -6.493 -14.666 1.00 94.56 91 GLY A N 1
ATOM 677 C CA . GLY A 1 91 ? -4.318 -6.362 -13.964 1.00 94.56 91 GLY A CA 1
ATOM 678 C C . GLY A 1 91 ? -3.516 -5.132 -14.365 1.00 94.56 91 GLY A C 1
ATOM 679 O O . GLY A 1 91 ? -3.920 -4.320 -15.190 1.00 94.56 91 GLY A O 1
ATOM 680 N N . ARG A 1 92 ? -2.352 -4.976 -13.734 1.00 95.81 92 ARG A N 1
ATOM 681 C CA . ARG A 1 92 ? -1.394 -3.919 -14.066 1.00 95.81 92 ARG A CA 1
ATOM 682 C C . ARG A 1 92 ? 0.026 -4.351 -13.734 1.00 95.81 92 ARG A C 1
ATOM 684 O O . ARG A 1 92 ? 0.234 -5.101 -12.784 1.00 95.81 92 ARG A O 1
ATOM 691 N N . ILE A 1 93 ? 0.982 -3.797 -14.466 1.00 95.19 93 ILE A N 1
ATOM 692 C CA . ILE A 1 93 ? 2.412 -3.860 -14.162 1.00 95.19 93 ILE A CA 1
ATOM 693 C C . ILE A 1 93 ? 2.906 -2.454 -13.812 1.00 95.19 93 ILE A C 1
ATOM 695 O O . ILE A 1 93 ? 2.455 -1.471 -14.404 1.00 95.19 93 ILE A O 1
ATOM 699 N N . LEU A 1 94 ? 3.814 -2.343 -12.840 1.00 92.31 94 LEU A N 1
ATOM 700 C CA . LEU A 1 94 ? 4.422 -1.073 -12.454 1.00 92.31 94 LEU A CA 1
ATOM 701 C C . LEU A 1 94 ? 5.929 -1.245 -12.301 1.00 92.31 94 LEU A C 1
ATOM 703 O O . LEU A 1 94 ? 6.406 -1.653 -11.252 1.00 92.31 94 LEU A O 1
ATOM 707 N N . VAL A 1 95 ? 6.682 -0.826 -13.315 1.00 91.75 95 VAL A N 1
ATOM 708 C CA . VAL A 1 95 ? 8.142 -0.758 -13.209 1.00 91.75 95 VAL A CA 1
ATOM 709 C C . VAL A 1 95 ? 8.553 0.634 -12.750 1.00 91.75 95 VAL A C 1
ATOM 711 O O . VAL A 1 95 ? 8.204 1.632 -13.384 1.00 91.75 95 VAL A O 1
ATOM 714 N N . ARG A 1 96 ? 9.303 0.715 -11.650 1.00 89.56 96 ARG A N 1
ATOM 715 C CA . ARG A 1 96 ? 9.841 1.981 -11.139 1.00 89.56 96 ARG A CA 1
ATOM 716 C C . ARG A 1 96 ? 11.195 1.817 -10.473 1.00 89.56 96 ARG A C 1
ATOM 718 O O . ARG A 1 96 ? 11.555 0.751 -9.982 1.00 89.56 96 ARG A O 1
ATOM 725 N N . GLU A 1 97 ? 11.913 2.923 -10.371 1.00 87.56 97 GLU A N 1
ATOM 726 C CA . GLU A 1 97 ? 13.082 3.026 -9.507 1.00 87.56 97 GLU A CA 1
ATOM 727 C C . GLU A 1 97 ? 12.702 2.811 -8.030 1.00 87.56 97 GLU A C 1
ATOM 729 O O . GLU A 1 97 ? 11.742 3.404 -7.533 1.00 87.56 97 GLU A O 1
ATOM 734 N N . SER A 1 98 ? 13.469 1.989 -7.302 1.00 80.56 98 SER A N 1
ATOM 735 C CA . SER A 1 98 ? 13.288 1.856 -5.850 1.00 80.56 98 SER A CA 1
ATOM 736 C C . SER A 1 98 ? 13.699 3.144 -5.124 1.00 80.56 98 SER A C 1
ATOM 738 O O . SER A 1 98 ? 14.736 3.736 -5.441 1.00 80.56 98 SER A O 1
ATOM 740 N N . GLY A 1 99 ? 12.901 3.559 -4.136 1.00 66.62 99 GLY A N 1
ATOM 741 C CA . GLY A 1 99 ? 13.101 4.784 -3.352 1.00 66.62 99 GLY A CA 1
ATOM 742 C C . GLY A 1 99 ? 14.054 4.655 -2.157 1.00 66.62 99 GLY A C 1
ATOM 743 O O . GLY A 1 99 ? 14.417 5.670 -1.571 1.00 66.62 99 GLY A O 1
ATOM 744 N N . THR A 1 100 ? 14.489 3.446 -1.787 1.00 61.09 100 THR A N 1
ATOM 745 C CA . THR A 1 100 ? 15.429 3.249 -0.668 1.00 61.09 100 THR A CA 1
ATOM 746 C C . THR A 1 100 ? 16.868 3.499 -1.134 1.00 61.09 100 THR A C 1
ATOM 748 O O . THR A 1 100 ? 17.288 2.992 -2.178 1.00 61.09 100 THR A O 1
ATOM 751 N N . GLY A 1 101 ? 17.602 4.339 -0.401 1.00 54.81 101 GLY A N 1
ATOM 752 C CA . GLY A 1 101 ? 18.858 4.958 -0.834 1.00 54.81 101 GLY A CA 1
ATOM 753 C C . GLY A 1 101 ? 20.039 4.018 -1.129 1.00 54.81 101 GLY A C 1
ATOM 754 O O . GLY A 1 101 ? 20.133 2.917 -0.602 1.00 54.81 101 GLY A O 1
ATOM 755 N N . HIS A 1 102 ? 20.921 4.527 -2.001 1.00 48.91 102 HIS A N 1
ATOM 756 C CA . HIS A 1 102 ? 22.358 4.295 -2.269 1.00 48.91 102 HIS A CA 1
ATOM 757 C C . HIS A 1 102 ? 22.988 2.882 -2.267 1.00 48.91 102 HIS A C 1
ATOM 759 O O . HIS A 1 102 ? 23.890 2.669 -3.074 1.00 48.91 102 HIS A O 1
ATOM 765 N N . GLU A 1 103 ? 22.543 1.905 -1.479 1.00 48.72 103 GLU A N 1
ATOM 766 C CA . GLU A 1 103 ? 23.264 0.622 -1.329 1.00 48.72 103 GLU A CA 1
ATOM 767 C C . GLU A 1 103 ? 22.776 -0.497 -2.255 1.00 48.72 103 GLU A C 1
ATOM 769 O O . GLU A 1 103 ? 23.404 -1.545 -2.385 1.00 48.72 103 GLU A O 1
ATOM 774 N N . SER A 1 104 ? 21.673 -0.293 -2.971 1.00 58.38 104 SER A N 1
ATOM 775 C CA . SER A 1 104 ? 21.254 -1.219 -4.021 1.00 58.38 104 SER A CA 1
ATOM 776 C C . SER A 1 104 ? 20.423 -0.492 -5.063 1.00 58.38 104 SER A C 1
ATOM 778 O O . SER A 1 104 ? 19.253 -0.169 -4.852 1.00 58.38 104 SER A O 1
ATOM 780 N N . LYS A 1 105 ? 21.023 -0.237 -6.224 1.00 70.88 105 LYS A N 1
ATOM 781 C CA . LYS A 1 105 ? 20.295 0.232 -7.399 1.00 70.88 105 LYS A CA 1
ATOM 782 C C . LYS A 1 105 ? 19.321 -0.877 -7.807 1.00 70.88 105 LYS A C 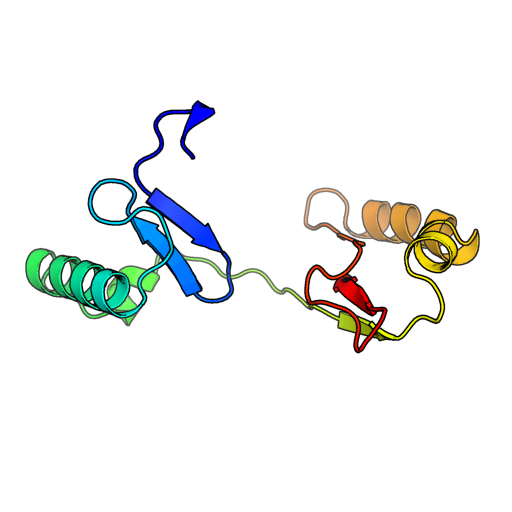1
ATOM 784 O O . LYS A 1 105 ? 19.735 -1.897 -8.340 1.00 70.88 105 LYS A O 1
ATOM 789 N N . ARG A 1 106 ? 18.045 -0.717 -7.457 1.00 76.31 106 ARG A N 1
ATOM 790 C CA . ARG A 1 106 ? 16.985 -1.688 -7.745 1.00 76.31 106 ARG A CA 1
ATOM 791 C C . ARG A 1 106 ? 15.872 -1.060 -8.571 1.00 76.31 106 ARG A C 1
ATOM 793 O O . ARG A 1 106 ? 15.510 0.097 -8.329 1.00 76.31 106 ARG A O 1
ATOM 800 N N . LEU A 1 107 ? 15.334 -1.840 -9.500 1.00 74.50 107 LEU A N 1
ATOM 801 C CA . LEU A 1 107 ? 14.021 -1.611 -10.093 1.00 74.50 107 LEU A CA 1
ATOM 802 C C . LEU A 1 107 ? 13.008 -2.486 -9.363 1.00 74.50 107 LEU A C 1
ATOM 804 O O . LEU A 1 107 ? 13.278 -3.658 -9.106 1.00 74.50 107 LEU A O 1
ATOM 808 N N . SER A 1 108 ? 11.871 -1.901 -9.016 1.00 75.50 108 SER A N 1
ATOM 809 C CA . SER A 1 108 ? 10.715 -2.632 -8.517 1.00 75.50 108 SER A CA 1
ATOM 810 C C . SER A 1 108 ? 9.766 -2.874 -9.682 1.00 75.50 108 SER A C 1
ATOM 812 O O . SER A 1 108 ? 9.465 -1.920 -10.404 1.00 75.50 108 SER A O 1
ATOM 814 N N . VAL A 1 109 ? 9.337 -4.124 -9.851 1.00 79.00 109 VAL A N 1
ATOM 815 C CA . VAL A 1 109 ? 8.325 -4.570 -10.825 1.00 79.00 109 VAL A CA 1
ATOM 816 C C . VAL A 1 109 ? 7.062 -4.989 -10.088 1.00 79.00 109 VAL A C 1
ATOM 818 O O . VAL A 1 109 ? 7.219 -5.634 -9.022 1.00 79.00 109 VAL A O 1
#

Secondary structure (DSSP, 8-state):
-GGGT-SEEE-TTS-EEETTT-SS--HHHHHHHHHHHHHHHT--HHHHHTT--PPP----EEE-S-HHHHHTSHHHHHHHHHHHHHHTTT-----EE--S-SS--EEE-

Nearest PDB structures (foldseek):
  3pdk-assembly1_B  TM=8.759E-01  e=3.223E-05  Bacillus anthracis
  6gyz-assembly1_B  TM=7.815E-01  e=2.842E-05  Staphylococcus aureus
  7ojr-assembly1_A  TM=6.757E-01  e=1.372E-04  Bacillus subtilis subsp. subtilis str. 168
  1wqa-assembly1_A  TM=6.723E-01  e=1.644E-02  Pyrococcus horikoshii

pLDDT: mean 91.17, std 9.89, range [48.72, 98.44]

Mean predicted aligned error: 5.3 Å

Solvent-accessible surface area (backbone atoms only — not comparable to full-atom values): 6764 Å² total; per-residue (Å²): 89,76,97,76,69,46,52,65,53,67,51,96,89,61,52,36,28,47,56,85,83,38,96,53,64,40,66,67,61,49,52,53,54,51,51,51,49,29,62,76,67,73,42,55,72,71,69,71,44,64,86,63,79,84,70,95,79,77,79,48,75,46,82,44,97,43,50,67,60,55,60,68,29,67,70,44,61,56,45,53,57,56,52,36,59,75,34,49,96,83,50,80,76,58,79,43,71,54,87,65,73,93,84,56,46,26,37,33,60

Sequence (109 aa):
MVKNGCRIGGEQSGHIIFSKYVTTDDGILTSLKMMEVMLAKKKTMSELAVPLKIYPQVLENVLVTDKKAAQNAPAAQEAVPKVAEALSDTGRILVRESGTGHESKRLSV

Radius of gyration: 18.83 Å; Cα contacts (8 Å, |Δi|>4): 108; chains: 1; bounding box: 41×32×46 Å